Protein AF-A0A929WBK4-F1 (afdb_monomer)

Solvent-accessible surface area (backbone atoms only — not comparable to full-atom values): 7870 Å² total; per-residue (Å²): 62,26,27,45,99,64,26,37,36,30,60,47,30,96,87,80,43,22,26,26,37,34,44,88,88,45,78,46,68,49,102,45,64,68,64,81,100,56,94,75,48,79,44,80,42,49,50,102,42,24,28,35,38,25,52,72,86,38,84,72,49,71,41,61,44,41,78,47,72,81,87,65,89,87,71,77,98,75,78,83,63,92,60,78,77,60,97,86,61,48,68,52,63,42,51,52,77,81,40,76,78,38,75,49,93,67,95,78,83,90,74,90,85,80,88,71,101,63,75,75,90,127

Nearest PDB structures (foldseek):
  7ezt-assembly3_C  TM=9.131E-01  e=2.684E-02  Akkermansia muciniphila ATCC BAA-835
  5xau-assembly2_D  TM=5.643E-01  e=8.519E-01  Homo sapiens
  7cec-assembly1_C  TM=3.930E-01  e=1.121E+00  Homo sapiens
  5ys2-assembly2_E  TM=3.202E-01  e=7.244E+00  Suid alphaherpesvirus 1

Foldseek 3Di:
DFDDPFKDWDLQDPPGTAGWMDGPRDIGGFPHHDDPPDDWDWDWDFDPAWIWIDINNHTRDIDGWFFDDDDDDDDDDDDGDPDSDDPPTDTDGHGDPDHDPDDDDDPDDDDDDDDDPDDDDD

Radius of gyration: 15.57 Å; Cα contacts (8 Å, |Δi|>4): 198; chains: 1; bounding box: 36×31×40 Å

Mean predicted aligned error: 7.76 Å

Sequence (122 aa):
LFSSSDATVYLASPKNGKLAFEREGYLNEFDYVVPAGRKVRLTFVGTNRETLLFVDGRFRQALYPLTLGSASTDAGLAGASADPYAASKMYYQRTLVFPLARTGNFVGRISDLSVSNYAEKY

pLDDT: mean 83.97, std 18.75, range [34.38, 98.31]

Structure (mmCIF, N/CA/C/O backbone):
data_AF-A0A929WBK4-F1
#
_entry.id   AF-A0A929WBK4-F1
#
loop_
_atom_site.group_PDB
_atom_site.id
_atom_site.type_symbol
_atom_site.label_atom_id
_atom_site.label_alt_id
_atom_site.label_comp_id
_atom_site.label_asym_id
_atom_site.label_entity_id
_atom_site.label_seq_id
_atom_site.pdbx_PDB_ins_code
_atom_site.Cartn_x
_atom_site.Cartn_y
_atom_site.Cartn_z
_atom_site.occupancy
_atom_site.B_iso_or_equiv
_atom_site.auth_seq_id
_atom_site.auth_comp_id
_atom_site.auth_asym_id
_atom_site.auth_atom_id
_atom_site.pdbx_PDB_model_num
ATOM 1 N N . LEU A 1 1 ? 3.259 0.057 9.623 1.00 93.75 1 LEU A N 1
ATOM 2 C CA . LEU A 1 1 ? 2.003 -0.713 9.767 1.00 93.75 1 LEU A CA 1
ATOM 3 C C . LEU A 1 1 ? 2.318 -2.169 10.048 1.00 93.75 1 LEU A C 1
ATOM 5 O O . LEU A 1 1 ? 2.102 -2.591 11.172 1.00 93.75 1 LEU A O 1
ATOM 9 N N . PHE A 1 2 ? 2.893 -2.887 9.086 1.00 95.62 2 PHE A N 1
ATOM 10 C CA . PHE A 1 2 ? 3.443 -4.227 9.282 1.00 95.62 2 PHE A CA 1
ATOM 11 C C . PHE A 1 2 ? 4.893 -4.272 8.804 1.00 95.62 2 PHE A C 1
ATOM 13 O O . PHE A 1 2 ? 5.250 -3.507 7.907 1.00 95.62 2 PHE A O 1
ATOM 20 N N . SER A 1 3 ? 5.715 -5.141 9.383 1.00 95.44 3 SER A N 1
ATOM 21 C CA . SER A 1 3 ? 7.111 -5.320 8.982 1.00 95.44 3 SER A CA 1
ATOM 22 C C . SER A 1 3 ? 7.602 -6.761 9.140 1.00 95.44 3 SER A C 1
ATOM 24 O O . SER A 1 3 ? 7.058 -7.563 9.902 1.00 95.44 3 SER A O 1
ATOM 26 N N . SER A 1 4 ? 8.628 -7.086 8.358 1.00 95.12 4 SER A N 1
ATOM 27 C CA . SER A 1 4 ? 9.423 -8.318 8.377 1.00 95.12 4 SER A CA 1
ATOM 28 C C . SER A 1 4 ? 10.892 -7.962 8.109 1.00 95.12 4 SER A C 1
ATOM 30 O O . SER A 1 4 ? 11.222 -6.779 8.047 1.00 95.12 4 SER A O 1
ATOM 32 N N . SER A 1 5 ? 11.773 -8.953 7.958 1.00 94.19 5 SER A N 1
ATOM 33 C CA . SER A 1 5 ? 13.148 -8.708 7.496 1.00 94.19 5 SER A CA 1
ATOM 34 C C . SER A 1 5 ? 13.206 -8.120 6.085 1.00 94.19 5 SER A C 1
ATOM 36 O O . SER A 1 5 ? 14.141 -7.389 5.779 1.00 94.19 5 SER A O 1
ATOM 38 N N . ASP A 1 6 ? 12.208 -8.414 5.248 1.00 93.19 6 ASP A N 1
ATOM 39 C CA . ASP A 1 6 ? 12.306 -8.196 3.800 1.00 93.19 6 ASP A CA 1
ATOM 40 C C . ASP A 1 6 ? 11.520 -6.964 3.335 1.00 93.19 6 ASP A C 1
ATOM 42 O O . ASP A 1 6 ? 11.833 -6.360 2.308 1.00 93.19 6 ASP A O 1
ATOM 46 N N . ALA A 1 7 ? 10.475 -6.594 4.082 1.00 94.81 7 ALA A N 1
ATOM 47 C CA . ALA A 1 7 ? 9.585 -5.501 3.719 1.00 94.81 7 ALA A CA 1
ATOM 48 C C . ALA A 1 7 ? 8.909 -4.838 4.923 1.00 94.81 7 ALA A C 1
ATOM 50 O O . ALA A 1 7 ? 8.624 -5.482 5.940 1.00 94.81 7 ALA A O 1
ATOM 51 N N . THR A 1 8 ? 8.561 -3.562 4.748 1.00 95.69 8 THR A N 1
ATOM 52 C CA . THR A 1 8 ? 7.731 -2.774 5.669 1.00 95.69 8 THR A CA 1
ATOM 53 C C . THR A 1 8 ? 6.598 -2.094 4.910 1.00 95.69 8 THR A C 1
ATOM 55 O O . THR A 1 8 ? 6.831 -1.427 3.911 1.00 95.69 8 THR A O 1
ATOM 58 N N . VAL A 1 9 ? 5.364 -2.209 5.402 1.00 96.44 9 VAL A N 1
ATOM 59 C CA . VAL A 1 9 ? 4.193 -1.470 4.900 1.00 96.44 9 VAL A CA 1
ATOM 60 C C . VAL A 1 9 ? 3.919 -0.284 5.822 1.00 96.44 9 VAL A C 1
ATOM 62 O O . VAL A 1 9 ? 3.826 -0.450 7.042 1.00 96.44 9 VAL A O 1
ATOM 65 N N . TYR A 1 10 ? 3.732 0.906 5.259 1.00 95.88 10 TYR A N 1
ATOM 66 C CA . TYR A 1 10 ? 3.484 2.167 5.962 1.00 95.88 10 TYR A CA 1
ATOM 67 C C . TYR A 1 10 ? 2.072 2.679 5.670 1.00 95.88 10 TYR A C 1
ATOM 69 O O . TYR A 1 10 ? 1.671 2.735 4.514 1.00 95.88 10 TYR A O 1
ATOM 77 N N . LEU A 1 11 ? 1.339 3.118 6.704 1.00 95.44 11 LEU A N 1
ATOM 78 C CA . LEU A 1 11 ? 0.101 3.890 6.496 1.00 95.44 11 LEU A CA 1
ATOM 79 C C . LEU A 1 11 ? 0.393 5.297 5.959 1.00 95.44 11 LEU A C 1
ATOM 81 O O . LEU A 1 11 ? -0.416 5.850 5.223 1.00 95.44 11 LEU A O 1
ATOM 85 N N . ALA A 1 12 ? 1.545 5.845 6.337 1.00 95.44 12 ALA A N 1
ATOM 86 C CA . ALA A 1 12 ? 2.056 7.127 5.894 1.00 95.44 12 ALA A CA 1
ATOM 87 C C . ALA A 1 12 ? 3.572 6.989 5.740 1.00 95.44 12 ALA A C 1
ATOM 89 O O . ALA A 1 12 ? 4.267 6.656 6.704 1.00 95.44 12 ALA A O 1
ATOM 90 N N . SER A 1 13 ? 4.072 7.167 4.522 1.00 95.25 13 SER A N 1
ATOM 91 C CA . SER A 1 13 ? 5.495 7.098 4.223 1.00 95.25 13 SER A CA 1
ATOM 92 C C . SER A 1 13 ? 6.237 8.227 4.946 1.00 95.25 13 SER A C 1
ATOM 94 O O . SER A 1 13 ? 5.691 9.325 5.105 1.00 95.25 13 SER A O 1
ATOM 96 N N . PRO A 1 14 ? 7.502 8.012 5.339 1.00 89.12 14 PRO A N 1
ATOM 97 C CA . PRO A 1 14 ? 8.312 9.071 5.938 1.00 89.12 14 PRO A CA 1
ATOM 98 C C . PRO A 1 14 ? 8.647 10.197 4.946 1.00 89.12 14 PRO A C 1
ATOM 100 O O . PRO A 1 14 ? 9.055 11.274 5.367 1.00 89.12 14 PRO A O 1
ATOM 103 N N . LYS A 1 15 ? 8.487 9.962 3.636 1.00 93.50 15 LYS A N 1
ATOM 104 C CA . LYS A 1 15 ? 8.851 10.913 2.582 1.00 93.50 15 LYS A CA 1
ATOM 105 C C . LYS A 1 15 ? 7.730 11.901 2.263 1.00 93.50 15 LYS A C 1
ATOM 107 O O . LYS A 1 15 ? 7.999 13.090 2.128 1.00 93.50 15 LYS A O 1
ATOM 112 N N . ASN A 1 16 ? 6.494 11.432 2.098 1.00 94.25 16 ASN A N 1
ATOM 113 C CA . ASN A 1 16 ? 5.376 12.290 1.686 1.00 94.25 16 ASN A CA 1
ATOM 114 C C . ASN A 1 16 ? 4.030 11.945 2.342 1.00 94.25 16 ASN A C 1
ATOM 116 O O . ASN A 1 16 ? 3.000 12.479 1.930 1.00 94.25 16 ASN A O 1
ATOM 120 N N . GLY A 1 17 ? 4.015 11.065 3.346 1.00 96.12 17 GLY A N 1
ATOM 121 C CA . GLY A 1 17 ? 2.805 10.703 4.081 1.00 96.12 17 GLY A CA 1
ATOM 122 C C . GLY A 1 17 ? 1.827 9.818 3.305 1.00 96.12 17 GLY A C 1
ATOM 123 O O . GLY A 1 17 ? 0.722 9.570 3.789 1.00 96.12 17 GLY A O 1
ATOM 124 N N . LYS A 1 18 ? 2.203 9.320 2.122 1.00 98.06 18 LYS A N 1
ATOM 125 C CA . LYS A 1 18 ? 1.358 8.424 1.328 1.00 98.06 18 LYS A CA 1
ATOM 126 C C . LYS A 1 18 ? 1.424 6.983 1.827 1.00 98.06 18 LYS A C 1
ATOM 128 O O . LYS A 1 18 ? 2.398 6.567 2.450 1.00 98.06 18 LYS A O 1
ATOM 133 N N . LEU A 1 19 ? 0.400 6.198 1.519 1.00 98.31 19 LEU A N 1
ATOM 134 C CA . LEU A 1 19 ? 0.412 4.754 1.710 1.00 98.31 19 LEU A CA 1
ATOM 135 C C . LEU A 1 19 ? 1.546 4.149 0.880 1.00 98.31 19 LEU A C 1
ATOM 137 O O . LEU A 1 19 ? 1.669 4.431 -0.314 1.00 98.31 19 LEU A O 1
ATOM 141 N N . ALA A 1 20 ? 2.376 3.324 1.507 1.00 97.56 20 ALA A N 1
ATOM 142 C CA . ALA A 1 20 ? 3.604 2.863 0.878 1.00 97.56 20 ALA A CA 1
ATOM 143 C C . ALA A 1 20 ? 4.053 1.502 1.398 1.00 97.56 20 ALA A C 1
ATOM 145 O O . ALA A 1 20 ? 3.639 1.057 2.470 1.00 97.56 20 ALA A O 1
ATOM 146 N N . PHE A 1 21 ? 4.969 0.878 0.667 1.00 96.81 21 PHE A N 1
ATOM 147 C CA . PHE A 1 21 ? 5.806 -0.187 1.197 1.00 96.81 21 PHE A CA 1
ATOM 148 C C . PHE A 1 21 ? 7.266 0.026 0.807 1.00 96.81 21 PHE A C 1
ATOM 150 O O . PHE A 1 21 ? 7.568 0.512 -0.280 1.00 96.81 21 PHE A O 1
ATOM 157 N N . GLU A 1 22 ? 8.169 -0.359 1.694 1.00 94.62 22 GLU A N 1
ATOM 158 C CA . GLU A 1 22 ? 9.593 -0.471 1.411 1.00 94.62 22 GLU A CA 1
ATOM 159 C C . GLU A 1 22 ? 9.960 -1.945 1.307 1.00 94.62 22 GLU A C 1
ATOM 161 O O . GLU A 1 22 ? 9.526 -2.752 2.133 1.00 94.62 22 GLU A O 1
ATOM 166 N N . ARG A 1 23 ? 10.744 -2.286 0.287 1.00 91.75 23 ARG A N 1
ATOM 167 C CA . ARG A 1 23 ? 11.329 -3.612 0.093 1.00 91.75 23 ARG A CA 1
ATOM 168 C C . ARG A 1 23 ? 12.766 -3.430 -0.369 1.00 91.75 23 ARG A C 1
ATOM 170 O O . ARG A 1 23 ? 13.003 -2.657 -1.294 1.00 91.75 23 ARG A O 1
ATOM 177 N N . GLU A 1 24 ? 13.701 -4.127 0.274 1.00 84.56 24 GLU A N 1
ATOM 178 C CA . GLU A 1 24 ? 15.129 -4.102 -0.096 1.00 84.56 24 GLU A CA 1
ATOM 179 C C . GLU A 1 24 ? 15.696 -2.664 -0.213 1.00 84.56 24 GLU A C 1
ATOM 181 O O . GLU A 1 24 ? 16.510 -2.366 -1.081 1.00 84.56 24 GLU A O 1
ATOM 186 N N . GLY A 1 25 ? 15.233 -1.748 0.650 1.00 85.19 25 GLY A N 1
ATOM 187 C CA . GLY A 1 25 ? 15.669 -0.344 0.688 1.00 85.19 25 GLY A CA 1
ATOM 188 C C . GLY A 1 25 ? 15.002 0.592 -0.329 1.00 85.19 25 GLY A C 1
ATOM 189 O O . GLY A 1 25 ? 15.303 1.784 -0.351 1.00 85.19 25 GLY A O 1
ATOM 190 N N . TYR A 1 26 ? 14.076 0.098 -1.153 1.00 89.56 26 TYR A N 1
ATOM 191 C CA . TYR A 1 26 ? 13.340 0.916 -2.116 1.00 89.56 26 TYR A CA 1
ATOM 192 C C . TYR A 1 26 ? 11.928 1.227 -1.619 1.00 89.56 26 TYR A C 1
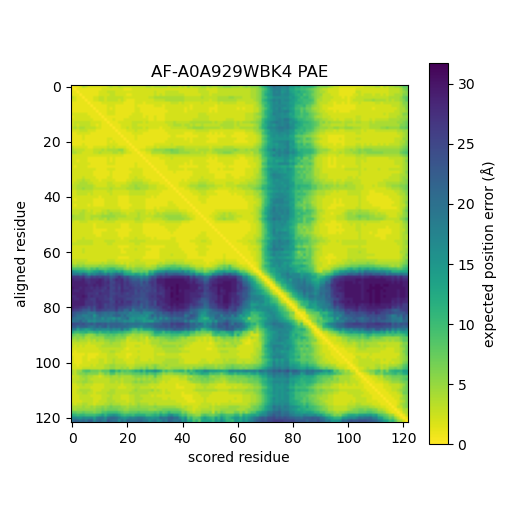ATOM 194 O O . TYR A 1 26 ? 11.106 0.327 -1.428 1.00 89.56 26 TYR A O 1
ATOM 202 N N . LEU A 1 27 ? 11.630 2.518 -1.457 1.00 94.12 27 LEU A N 1
ATOM 203 C CA . LEU A 1 27 ? 10.315 3.014 -1.058 1.00 94.12 27 LEU A CA 1
ATOM 204 C C . LEU A 1 27 ? 9.370 3.117 -2.267 1.00 94.12 27 LEU A C 1
ATOM 206 O O . LEU A 1 27 ? 9.634 3.843 -3.226 1.00 94.12 27 LEU A O 1
ATOM 210 N N . ASN A 1 28 ? 8.233 2.429 -2.189 1.00 95.38 28 ASN A N 1
ATOM 211 C CA . ASN A 1 28 ? 7.194 2.379 -3.212 1.00 95.38 28 ASN A CA 1
ATOM 212 C C . ASN A 1 28 ? 5.917 3.012 -2.670 1.00 95.38 28 ASN A C 1
ATOM 214 O O . ASN A 1 28 ? 5.271 2.463 -1.779 1.00 95.38 28 ASN A O 1
ATOM 218 N N . GLU A 1 29 ? 5.550 4.168 -3.212 1.00 97.06 29 GLU A N 1
ATOM 219 C CA . GLU A 1 29 ? 4.404 4.941 -2.740 1.00 97.06 29 GLU A CA 1
ATOM 220 C C . GLU A 1 29 ? 3.242 4.819 -3.718 1.00 97.06 29 GLU A C 1
ATOM 222 O O . GLU A 1 29 ? 3.395 5.035 -4.924 1.00 97.06 29 GLU A O 1
ATOM 227 N N . PHE A 1 30 ? 2.066 4.511 -3.183 1.00 97.94 30 PHE A N 1
ATOM 228 C CA . PHE A 1 30 ? 0.818 4.710 -3.897 1.00 97.94 30 PHE A CA 1
ATOM 229 C C . PHE A 1 30 ? 0.449 6.189 -3.826 1.00 97.94 30 PHE A C 1
ATOM 231 O O . PHE A 1 30 ? 0.675 6.850 -2.819 1.00 97.94 30 PHE A O 1
ATOM 238 N N . ASP A 1 31 ? -0.179 6.721 -4.861 1.00 96.75 31 ASP A N 1
ATOM 239 C CA . ASP A 1 31 ? -0.789 8.038 -4.875 1.00 96.75 31 ASP A CA 1
ATOM 240 C C . ASP A 1 31 ? -2.100 8.033 -4.075 1.00 96.75 31 ASP A C 1
ATOM 242 O O . ASP A 1 31 ? -3.208 8.163 -4.600 1.00 96.75 31 ASP A O 1
ATOM 246 N N . TYR A 1 32 ? -1.984 7.775 -2.774 1.00 98.31 32 TYR A N 1
ATOM 247 C CA . TYR A 1 32 ? -3.090 7.692 -1.834 1.00 98.31 32 TYR A CA 1
ATOM 248 C C . TYR A 1 32 ? -2.602 8.013 -0.422 1.00 98.31 32 TYR A C 1
ATOM 250 O O . TYR A 1 32 ? -1.635 7.423 0.050 1.00 98.31 32 TYR A O 1
ATOM 258 N N . VAL A 1 33 ? -3.291 8.922 0.264 1.00 98.12 33 VAL A N 1
ATOM 259 C CA . VAL A 1 33 ? -3.071 9.219 1.685 1.00 98.12 33 VAL A CA 1
ATOM 260 C C . VAL A 1 33 ? -4.216 8.598 2.471 1.00 98.12 33 VAL A C 1
ATOM 262 O O . VAL A 1 33 ? -5.384 8.828 2.151 1.00 98.12 33 VAL A O 1
ATOM 265 N N . VAL A 1 34 ? -3.887 7.810 3.494 1.00 97.12 34 VAL A N 1
ATOM 266 C CA . VAL A 1 34 ? -4.897 7.207 4.367 1.00 97.12 34 VAL A CA 1
ATOM 267 C C . VAL A 1 34 ? -5.550 8.319 5.201 1.00 97.12 34 VAL A C 1
ATOM 269 O O . VAL A 1 34 ? -4.843 9.010 5.937 1.00 97.12 34 VAL A O 1
ATOM 272 N N . PRO A 1 35 ? -6.877 8.523 5.116 1.00 96.56 35 PRO A N 1
ATOM 273 C CA . PRO A 1 35 ? -7.544 9.573 5.876 1.00 96.56 35 PRO A CA 1
ATOM 274 C C . PRO A 1 35 ? -7.540 9.256 7.377 1.00 96.56 35 PRO A C 1
ATOM 276 O O . PRO A 1 35 ? -7.914 8.160 7.797 1.00 96.56 35 PRO A O 1
ATOM 279 N N . ALA A 1 36 ? -7.167 10.238 8.198 1.00 95.00 36 ALA A N 1
ATOM 280 C CA . ALA A 1 36 ? -7.229 10.115 9.651 1.00 95.00 36 ALA A CA 1
ATOM 281 C C . ALA A 1 36 ? -8.685 10.030 10.146 1.00 95.00 36 ALA A C 1
ATOM 283 O O . ALA A 1 36 ? -9.581 10.669 9.596 1.00 95.00 36 ALA A O 1
ATOM 284 N N . GLY A 1 37 ? -8.927 9.236 11.194 1.00 95.62 37 GLY A N 1
ATOM 285 C CA . GLY A 1 37 ? -10.241 9.135 11.846 1.00 95.62 37 GLY A CA 1
ATOM 286 C C . GLY A 1 37 ? -11.334 8.427 11.035 1.00 95.62 37 GLY A C 1
ATOM 287 O O . GLY A 1 37 ? -12.476 8.371 11.485 1.00 95.62 37 GLY A O 1
ATOM 288 N N . ARG A 1 38 ? -11.015 7.861 9.863 1.00 96.06 38 ARG A N 1
ATOM 289 C CA . ARG A 1 38 ? -11.981 7.185 8.988 1.00 96.06 38 ARG A CA 1
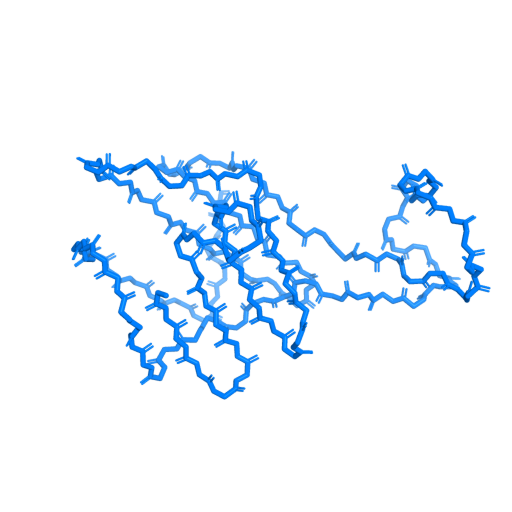ATOM 290 C C . ARG A 1 38 ? -11.618 5.715 8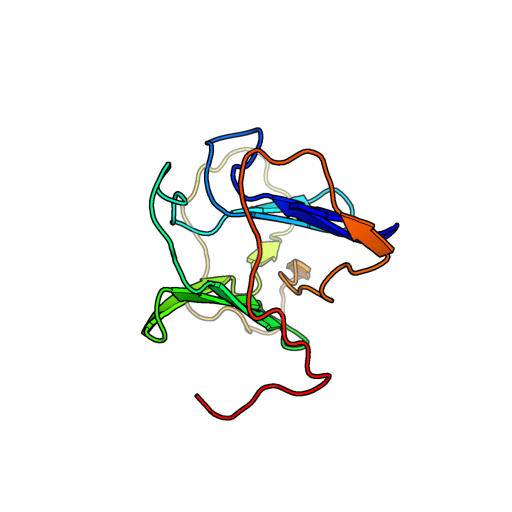.787 1.00 96.06 38 ARG A C 1
ATOM 292 O O . ARG A 1 38 ? -10.479 5.389 8.463 1.00 96.06 38 ARG A O 1
ATOM 299 N N . LYS A 1 39 ? -12.608 4.821 8.915 1.00 96.94 39 LYS A N 1
ATOM 300 C CA . LYS A 1 39 ? -12.457 3.418 8.499 1.00 96.94 39 LYS A CA 1
ATOM 301 C C . LYS A 1 39 ? -12.350 3.366 6.973 1.00 96.94 39 LYS A C 1
ATOM 303 O O . LYS A 1 39 ? -13.215 3.898 6.280 1.00 96.94 39 LYS A O 1
ATOM 308 N N . VAL A 1 40 ? -11.305 2.713 6.479 1.00 97.50 40 VAL A N 1
ATOM 309 C CA . VAL A 1 40 ? -11.094 2.408 5.059 1.00 97.50 40 VAL A CA 1
ATOM 310 C C . VAL A 1 40 ? -10.732 0.935 4.921 1.00 97.50 40 VAL A C 1
ATOM 312 O O . VAL A 1 40 ? -10.051 0.380 5.787 1.00 97.50 40 VAL A O 1
ATOM 315 N N . ARG A 1 41 ? -11.183 0.289 3.846 1.00 97.94 41 ARG A N 1
ATOM 316 C CA . ARG A 1 41 ? -10.713 -1.048 3.470 1.00 97.94 41 ARG A CA 1
ATOM 317 C C . ARG A 1 41 ? -9.560 -0.895 2.489 1.00 97.94 41 ARG A C 1
ATOM 319 O O . ARG A 1 41 ? -9.760 -0.392 1.387 1.00 97.94 41 ARG A O 1
ATOM 326 N N . LEU A 1 42 ? -8.377 -1.348 2.888 1.00 97.69 42 LEU A N 1
ATOM 327 C CA . LEU A 1 42 ? -7.203 -1.413 2.023 1.00 97.69 42 LEU A CA 1
ATOM 328 C C . LEU A 1 42 ? -6.989 -2.860 1.597 1.00 97.69 42 LEU A C 1
ATOM 330 O O . LEU A 1 42 ? -6.847 -3.734 2.451 1.00 97.69 42 LEU A O 1
ATOM 334 N N . THR A 1 43 ? -6.938 -3.094 0.290 1.00 97.38 43 THR A N 1
ATOM 335 C CA . THR A 1 43 ? -6.573 -4.396 -0.272 1.00 97.38 43 THR A CA 1
ATOM 336 C C . THR A 1 43 ? -5.319 -4.221 -1.110 1.00 97.38 43 THR A C 1
ATOM 338 O O . THR A 1 43 ? -5.303 -3.432 -2.056 1.00 97.38 43 THR A O 1
ATOM 341 N N . PHE A 1 44 ? -4.275 -4.963 -0.748 1.00 96.75 44 PHE A N 1
ATOM 342 C CA . PHE A 1 44 ? -3.040 -5.059 -1.514 1.00 96.75 44 PHE A CA 1
ATOM 343 C C . PHE A 1 44 ? -3.035 -6.370 -2.277 1.00 96.75 44 PHE A C 1
ATOM 345 O O . PHE A 1 44 ? -3.348 -7.421 -1.720 1.00 96.75 44 PHE A O 1
ATOM 352 N N . VAL A 1 45 ? -2.645 -6.299 -3.539 1.00 96.00 45 VAL A N 1
ATOM 353 C CA . VAL A 1 45 ? -2.569 -7.452 -4.427 1.00 96.00 45 VAL A CA 1
ATOM 354 C C . VAL A 1 45 ? -1.173 -7.498 -4.998 1.00 96.00 45 VAL A C 1
ATOM 356 O O . VAL A 1 45 ? -0.821 -6.650 -5.813 1.00 96.00 45 VAL A O 1
ATOM 359 N N . GLY A 1 46 ? -0.378 -8.469 -4.569 1.00 93.06 46 GLY A N 1
ATOM 360 C CA . GLY A 1 46 ? 0.939 -8.712 -5.141 1.00 93.06 46 GLY A CA 1
ATOM 361 C C . GLY A 1 46 ? 0.866 -9.737 -6.267 1.00 93.06 46 GLY A C 1
ATOM 362 O O . GLY A 1 46 ? 0.272 -10.801 -6.103 1.00 93.06 46 GLY A O 1
ATOM 363 N N . THR A 1 47 ? 1.518 -9.446 -7.388 1.00 89.50 47 THR A N 1
ATOM 364 C CA . THR A 1 47 ? 1.931 -10.461 -8.366 1.00 89.50 47 THR A CA 1
ATOM 365 C C . THR A 1 47 ? 3.452 -10.615 -8.316 1.00 89.50 47 THR A C 1
ATOM 367 O O . THR A 1 47 ? 4.134 -9.961 -7.525 1.00 89.50 47 THR A O 1
ATOM 370 N N . ASN A 1 48 ? 4.025 -11.448 -9.186 1.00 86.75 48 ASN A N 1
ATOM 371 C CA . ASN A 1 48 ? 5.478 -11.529 -9.332 1.00 86.75 48 ASN A CA 1
ATOM 372 C C . ASN A 1 48 ? 6.101 -10.310 -10.045 1.00 86.75 48 ASN A C 1
ATOM 374 O O . ASN A 1 48 ? 7.309 -10.320 -10.279 1.00 86.75 48 ASN A O 1
ATOM 378 N N . ARG A 1 49 ? 5.316 -9.281 -10.412 1.00 86.12 49 ARG A N 1
ATOM 379 C CA . ARG A 1 49 ? 5.816 -8.083 -11.118 1.00 86.12 49 ARG A CA 1
ATOM 380 C C . ARG A 1 49 ? 5.380 -6.754 -10.506 1.00 86.12 49 ARG A C 1
ATOM 382 O O . ARG A 1 49 ? 6.125 -5.776 -10.536 1.00 86.12 49 ARG A O 1
ATOM 389 N N . GLU A 1 50 ? 4.182 -6.709 -9.945 1.00 91.06 50 GLU A N 1
ATOM 390 C CA . GLU A 1 50 ? 3.530 -5.466 -9.537 1.00 91.06 50 GLU A CA 1
ATOM 391 C C . GLU A 1 50 ? 2.758 -5.630 -8.233 1.00 91.06 50 GLU A C 1
ATOM 393 O O . GLU A 1 50 ? 2.493 -6.743 -7.774 1.00 91.06 50 GLU A O 1
ATOM 398 N N . THR A 1 51 ? 2.377 -4.492 -7.657 1.00 95.75 51 THR A N 1
ATOM 399 C CA . THR A 1 51 ? 1.458 -4.436 -6.522 1.00 95.75 51 THR A CA 1
ATOM 400 C C . THR A 1 51 ? 0.304 -3.501 -6.851 1.00 95.75 51 THR A C 1
ATOM 402 O O . THR A 1 51 ? 0.526 -2.335 -7.189 1.00 95.75 51 THR A O 1
ATOM 405 N N . LEU A 1 52 ? -0.927 -3.993 -6.739 1.00 96.38 52 LEU A N 1
ATOM 406 C CA . LEU A 1 52 ? -2.138 -3.205 -6.917 1.00 96.38 52 LEU A CA 1
ATOM 407 C C . L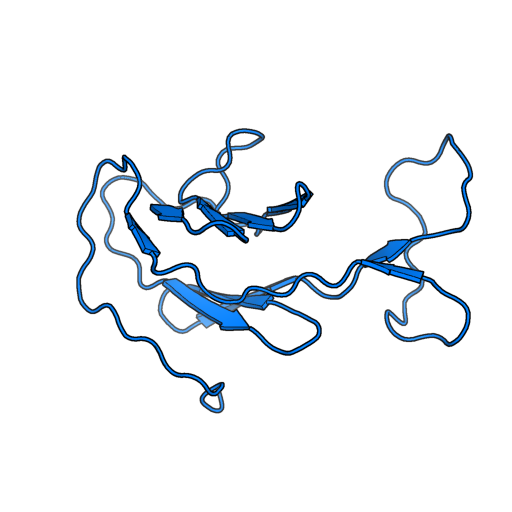EU A 1 52 ? -2.698 -2.810 -5.552 1.00 96.38 52 LEU A C 1
ATOM 409 O O . LEU A 1 52 ? -2.618 -3.564 -4.579 1.00 96.38 52 LEU A O 1
ATOM 413 N N . LEU A 1 53 ? -3.299 -1.628 -5.510 1.00 98.00 53 LEU A N 1
ATOM 414 C CA . LEU A 1 53 ? -4.037 -1.110 -4.372 1.00 98.00 53 LEU A CA 1
ATOM 415 C C . LEU A 1 53 ? -5.503 -0.944 -4.755 1.00 98.00 53 LEU A C 1
ATOM 417 O O . LEU A 1 53 ? -5.827 -0.264 -5.734 1.00 98.00 53 LEU A O 1
ATOM 421 N N . PHE A 1 54 ? -6.379 -1.480 -3.914 1.00 97.75 54 PHE A N 1
ATOM 422 C CA . PHE A 1 54 ? -7.799 -1.167 -3.913 1.00 97.75 54 PHE A CA 1
ATOM 423 C C . PHE A 1 54 ? -8.160 -0.469 -2.604 1.00 97.75 54 PHE A C 1
ATOM 425 O O . PHE A 1 54 ? -7.707 -0.862 -1.525 1.00 97.75 54 PHE A O 1
ATOM 432 N N . VAL A 1 55 ? -8.994 0.562 -2.708 1.00 98.19 55 VAL A N 1
ATOM 433 C CA . VAL A 1 55 ? -9.531 1.319 -1.574 1.00 98.19 55 VAL A CA 1
ATOM 434 C C . VAL A 1 55 ? -11.044 1.177 -1.601 1.00 98.19 55 VAL A C 1
ATOM 436 O O . VAL A 1 55 ? -11.679 1.487 -2.608 1.00 98.19 55 VAL A O 1
ATOM 439 N N . ASP A 1 56 ? -11.616 0.669 -0.511 1.00 97.69 56 ASP A N 1
ATOM 440 C CA . ASP A 1 56 ? -13.052 0.392 -0.391 1.00 97.69 56 ASP A CA 1
ATOM 441 C C . ASP A 1 56 ? -13.585 -0.468 -1.556 1.00 97.69 56 ASP A C 1
ATOM 443 O O . ASP A 1 56 ? -14.660 -0.231 -2.104 1.00 97.69 56 ASP A O 1
ATOM 447 N N . GLY A 1 57 ? -12.791 -1.470 -1.956 1.00 96.19 57 GLY A N 1
ATOM 448 C CA . GLY A 1 57 ? -13.115 -2.407 -3.037 1.00 96.19 57 GLY A CA 1
ATOM 449 C C . GLY A 1 57 ? -12.936 -1.852 -4.453 1.00 96.19 57 GLY A C 1
ATOM 450 O O . GLY A 1 57 ? -13.170 -2.573 -5.415 1.00 96.19 57 GLY A O 1
ATOM 451 N N . ARG A 1 58 ? -12.506 -0.594 -4.614 1.00 96.69 58 ARG A N 1
ATOM 452 C CA . ARG A 1 58 ? -12.287 0.030 -5.928 1.00 96.69 58 ARG A CA 1
ATOM 453 C C . ARG A 1 58 ? -10.806 0.119 -6.247 1.00 96.69 58 ARG A C 1
ATOM 455 O O . ARG A 1 58 ? -10.022 0.532 -5.393 1.00 96.69 58 ARG A O 1
ATOM 462 N N . PHE A 1 59 ? -10.434 -0.221 -7.480 1.00 96.69 59 PHE A N 1
ATOM 463 C CA . PHE A 1 59 ? -9.061 -0.063 -7.954 1.00 96.69 59 PHE A CA 1
ATOM 464 C C . PHE A 1 59 ? -8.610 1.393 -7.790 1.00 96.69 59 PHE A C 1
ATOM 466 O O . PHE A 1 59 ? -9.294 2.319 -8.230 1.00 96.69 59 PHE A O 1
ATOM 473 N N . ARG A 1 60 ? -7.462 1.589 -7.137 1.00 97.31 60 ARG A N 1
ATOM 474 C CA . ARG A 1 60 ? -6.852 2.905 -6.930 1.00 97.31 60 ARG A CA 1
ATOM 475 C C . ARG A 1 60 ? -5.649 3.098 -7.837 1.00 97.31 60 ARG A C 1
ATOM 477 O O . ARG A 1 60 ? -5.557 4.129 -8.494 1.00 97.31 60 ARG A O 1
ATOM 484 N N . GLN A 1 61 ? -4.717 2.149 -7.824 1.00 97.38 61 GLN A N 1
ATOM 485 C CA . GLN A 1 61 ? -3.469 2.245 -8.575 1.00 97.38 61 GLN A CA 1
ATOM 486 C C . GLN A 1 61 ? -2.762 0.889 -8.658 1.00 97.38 61 GLN A C 1
ATOM 488 O O . GLN A 1 61 ? -2.858 0.079 -7.739 1.00 97.38 61 GLN A O 1
ATOM 493 N N . ALA A 1 62 ? -1.981 0.697 -9.721 1.00 95.06 62 ALA A N 1
ATOM 494 C CA . ALA A 1 62 ? -0.969 -0.345 -9.829 1.00 95.06 62 ALA A CA 1
ATOM 495 C C . ALA A 1 62 ? 0.439 0.271 -9.818 1.00 95.06 62 ALA A C 1
ATOM 497 O O . ALA A 1 62 ? 0.709 1.273 -10.488 1.00 95.06 62 ALA A O 1
ATOM 498 N N . LEU A 1 63 ? 1.349 -0.334 -9.058 1.00 93.31 63 LEU A N 1
ATOM 499 C CA . LEU A 1 63 ? 2.777 -0.041 -9.107 1.00 93.31 63 LEU A CA 1
ATOM 500 C C . LEU A 1 63 ? 3.449 -1.043 -10.052 1.00 93.31 63 LEU A C 1
ATOM 502 O O . LEU A 1 63 ? 3.945 -2.079 -9.621 1.00 93.31 63 LEU A O 1
ATOM 506 N N . TYR A 1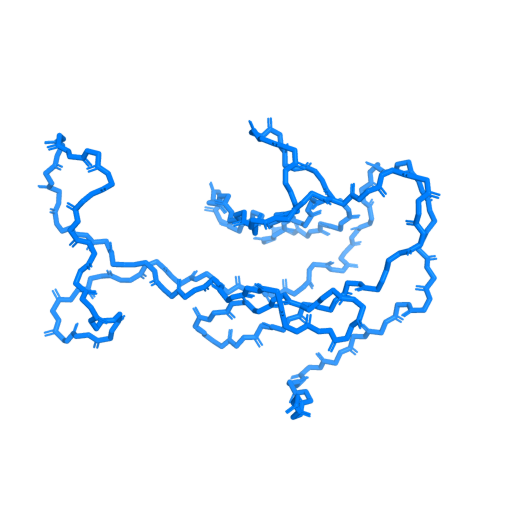 64 ? 3.452 -0.716 -11.345 1.00 90.06 64 TYR A N 1
ATOM 507 C CA . TYR A 1 64 ? 4.089 -1.501 -12.415 1.00 90.06 64 TYR A CA 1
ATOM 508 C C . TYR A 1 64 ? 5.617 -1.583 -12.271 1.00 90.06 64 TYR A C 1
ATOM 510 O O . TYR A 1 64 ? 6.201 -0.731 -11.609 1.00 90.06 64 TYR A O 1
ATOM 518 N N . PRO A 1 65 ? 6.330 -2.509 -12.920 1.00 85.06 65 PRO A N 1
ATOM 519 C CA . PRO A 1 65 ? 7.793 -2.477 -12.941 1.00 85.06 65 PRO A CA 1
ATOM 520 C C . PRO A 1 65 ? 8.336 -1.136 -13.461 1.00 85.06 65 PRO A C 1
ATOM 522 O O . PRO A 1 65 ? 7.793 -0.560 -14.405 1.00 85.06 65 PRO A O 1
ATOM 525 N N . LEU A 1 66 ? 9.411 -0.627 -12.854 1.00 82.19 66 LEU A N 1
ATOM 526 C CA . LEU A 1 66 ? 10.131 0.537 -13.377 1.00 82.19 66 LEU A CA 1
ATOM 527 C C . LEU A 1 66 ? 11.280 0.071 -14.264 1.00 82.19 66 LEU A C 1
ATOM 529 O O . LEU A 1 66 ? 12.033 -0.822 -13.885 1.00 82.19 66 LEU A O 1
ATOM 533 N N . THR A 1 67 ? 11.441 0.697 -15.428 1.00 72.25 67 THR A N 1
ATOM 534 C CA . THR A 1 67 ? 12.646 0.523 -16.248 1.00 72.25 67 THR A CA 1
ATOM 535 C C . THR A 1 67 ? 13.811 1.245 -15.576 1.00 72.25 67 THR A C 1
ATOM 537 O O . THR A 1 67 ? 13.766 2.463 -15.418 1.00 72.25 67 THR A O 1
ATOM 540 N N . LEU A 1 68 ? 14.860 0.510 -15.221 1.00 67.44 68 LEU A N 1
ATOM 541 C CA . LEU A 1 68 ? 16.161 1.061 -14.871 1.00 67.44 68 LEU A CA 1
ATOM 542 C C . LEU A 1 68 ? 16.961 1.206 -16.172 1.00 67.44 68 LEU A C 1
ATOM 544 O O . LEU A 1 68 ? 17.355 0.215 -16.789 1.00 67.44 68 LEU A O 1
ATOM 548 N N . GLY A 1 69 ? 17.134 2.446 -16.628 1.00 54.97 69 GLY A N 1
ATOM 549 C CA . GLY A 1 69 ? 18.044 2.755 -17.727 1.00 54.97 69 GLY A CA 1
ATOM 550 C C . GLY A 1 69 ? 19.492 2.605 -17.266 1.00 54.97 69 GLY A C 1
ATOM 551 O O . GLY A 1 69 ? 19.819 2.950 -16.131 1.00 54.97 69 GLY A O 1
ATOM 552 N N . SER A 1 70 ? 20.363 2.101 -18.143 1.00 43.88 70 SER A N 1
ATOM 553 C CA . SER A 1 70 ? 21.811 2.267 -17.999 1.00 43.88 70 SER A CA 1
ATOM 554 C C . SER A 1 70 ? 22.116 3.731 -17.679 1.00 43.88 70 SER A C 1
ATOM 556 O O . SER A 1 70 ? 21.585 4.615 -18.349 1.00 43.88 70 SER A O 1
ATOM 558 N N . ALA A 1 71 ? 22.917 3.960 -16.641 1.00 40.00 71 ALA A N 1
ATOM 559 C CA . ALA A 1 71 ? 23.187 5.264 -16.053 1.00 40.00 71 ALA A CA 1
ATOM 560 C C . ALA A 1 71 ? 23.325 6.403 -17.080 1.00 40.00 71 ALA A C 1
ATOM 562 O O . ALA A 1 71 ? 24.261 6.435 -17.873 1.00 40.00 71 ALA A O 1
ATOM 563 N N . SER A 1 72 ? 22.444 7.391 -16.975 1.00 36.28 72 SER A N 1
ATOM 564 C CA . SER A 1 72 ? 22.817 8.781 -17.197 1.00 36.28 72 SER A CA 1
ATOM 565 C C . SER A 1 72 ? 22.253 9.577 -16.030 1.00 36.28 72 SER A C 1
ATOM 567 O O . SER A 1 72 ? 21.041 9.759 -15.900 1.00 36.28 72 SER A O 1
ATOM 569 N N . THR A 1 73 ? 23.152 9.970 -15.131 1.00 38.97 73 THR A N 1
ATOM 570 C CA . THR A 1 73 ? 22.961 11.103 -14.229 1.00 38.97 73 THR A CA 1
ATOM 571 C C . THR A 1 73 ? 22.441 12.281 -15.054 1.00 38.97 73 THR A C 1
ATOM 573 O O . THR A 1 73 ? 22.968 12.526 -16.133 1.00 38.97 73 THR A O 1
ATOM 576 N N . ASP A 1 74 ? 21.411 12.959 -14.552 1.00 40.88 74 ASP A N 1
ATOM 577 C CA . ASP A 1 74 ? 20.728 14.116 -15.157 1.00 40.88 74 ASP A CA 1
ATOM 578 C C . ASP A 1 74 ? 19.549 13.802 -16.096 1.00 40.88 74 ASP A C 1
ATOM 580 O O . ASP A 1 74 ? 19.575 14.089 -17.287 1.00 40.88 74 ASP A O 1
ATOM 584 N N . ALA A 1 75 ? 18.442 13.299 -15.541 1.00 34.38 75 ALA A N 1
ATOM 585 C CA . ALA A 1 75 ? 17.113 13.571 -16.097 1.00 34.38 75 ALA A CA 1
ATOM 586 C C . ALA A 1 75 ? 16.021 13.349 -15.043 1.00 34.38 75 ALA A C 1
ATOM 588 O O . ALA A 1 75 ? 15.748 12.226 -14.616 1.00 34.38 75 ALA A O 1
ATOM 589 N N . GLY A 1 76 ? 15.364 14.434 -14.633 1.00 35.50 76 GLY A N 1
ATOM 590 C CA . GLY A 1 76 ? 14.068 14.340 -13.975 1.00 35.50 76 GLY A CA 1
ATOM 591 C C . GLY A 1 76 ? 13.066 13.612 -14.874 1.00 35.50 76 GLY A C 1
ATOM 592 O O . GLY A 1 76 ? 13.072 13.813 -16.081 1.00 35.50 76 GLY A O 1
ATOM 593 N N . LEU A 1 77 ? 12.242 12.760 -14.257 1.00 42.78 77 LEU A N 1
ATOM 594 C CA . LEU A 1 77 ? 10.929 12.243 -14.687 1.00 42.78 77 LEU A CA 1
ATOM 595 C C . LEU A 1 77 ? 10.462 12.581 -16.126 1.00 42.78 77 LEU A C 1
ATOM 597 O O . LEU A 1 77 ? 9.414 13.193 -16.309 1.00 42.78 77 LEU A O 1
ATOM 601 N N . ALA A 1 78 ? 11.185 12.154 -17.157 1.00 38.25 78 ALA A N 1
ATOM 602 C CA . ALA A 1 78 ? 10.730 12.228 -18.541 1.00 38.25 78 ALA A CA 1
ATOM 603 C C . ALA A 1 78 ? 11.460 11.161 -19.362 1.00 38.25 78 ALA A C 1
ATOM 605 O O . ALA A 1 78 ? 12.652 11.281 -19.621 1.00 38.25 78 ALA A O 1
ATOM 606 N N . GLY A 1 79 ? 10.755 10.091 -19.744 1.00 39.47 79 GLY A N 1
ATOM 607 C CA . GLY A 1 79 ? 11.313 9.076 -20.647 1.00 39.47 79 GLY A CA 1
ATOM 608 C C . GLY A 1 79 ? 11.041 7.612 -20.300 1.00 39.47 79 GLY A C 1
ATOM 609 O O . GLY A 1 79 ? 11.705 6.734 -20.850 1.00 39.47 79 GLY A O 1
ATOM 610 N N . ALA A 1 80 ? 10.071 7.295 -19.434 1.00 44.53 80 ALA A N 1
ATOM 611 C CA . ALA A 1 80 ? 9.599 5.915 -19.336 1.00 44.53 80 ALA A CA 1
ATOM 612 C C . ALA A 1 80 ? 8.898 5.529 -20.654 1.00 44.53 80 ALA A C 1
ATOM 614 O O . ALA A 1 80 ? 7.804 5.994 -20.954 1.00 44.53 80 ALA A O 1
ATOM 615 N N . SER A 1 81 ? 9.572 4.712 -21.462 1.00 44.16 81 SER A N 1
ATOM 616 C CA . SER A 1 81 ? 9.010 3.983 -22.607 1.00 44.16 81 SER A CA 1
ATOM 617 C C . SER A 1 81 ? 7.611 3.430 -22.317 1.00 44.16 81 SER A C 1
ATOM 619 O O . SER A 1 81 ? 7.414 2.810 -21.275 1.00 44.16 81 SER A O 1
ATOM 621 N N . ALA A 1 82 ? 6.684 3.601 -23.266 1.00 53.16 82 ALA A N 1
ATOM 622 C CA . ALA A 1 82 ? 5.270 3.229 -23.136 1.00 53.16 82 ALA A CA 1
ATOM 623 C C . ALA A 1 82 ? 5.023 1.726 -22.902 1.00 53.16 82 ALA A C 1
ATOM 625 O O . ALA A 1 82 ? 3.988 1.362 -22.354 1.00 53.16 82 ALA A O 1
ATOM 626 N N . ASP A 1 83 ? 5.972 0.865 -23.276 1.00 57.91 83 ASP A N 1
ATOM 627 C CA . ASP A 1 83 ? 5.946 -0.553 -22.919 1.00 57.91 83 ASP A CA 1
ATOM 628 C C . ASP A 1 83 ? 6.868 -0.828 -21.709 1.00 57.91 83 ASP A C 1
ATOM 630 O O . ASP A 1 83 ? 8.101 -0.756 -21.852 1.00 57.91 83 ASP A O 1
ATOM 634 N N . PRO A 1 84 ? 6.309 -1.146 -20.522 1.00 56.62 84 PRO A N 1
ATOM 635 C CA . PRO A 1 84 ? 7.079 -1.533 -19.345 1.00 56.62 84 PRO A CA 1
ATOM 636 C C . PRO A 1 84 ? 7.693 -2.942 -19.450 1.00 56.62 84 PRO A C 1
ATOM 638 O O . PRO A 1 84 ? 8.291 -3.390 -18.477 1.00 56.62 84 PRO A O 1
ATOM 641 N N . TYR A 1 85 ? 7.594 -3.638 -20.591 1.00 60.91 85 TYR A N 1
ATOM 642 C CA . TYR A 1 85 ? 8.090 -5.009 -20.785 1.00 60.91 85 TYR A CA 1
ATOM 643 C C . TYR A 1 85 ? 9.029 -5.207 -21.996 1.00 60.91 85 TYR A C 1
ATOM 645 O O . TYR A 1 85 ? 9.407 -6.341 -22.291 1.00 60.91 85 TYR A O 1
ATOM 653 N N . ALA A 1 86 ? 9.455 -4.134 -22.673 1.00 59.94 86 ALA A N 1
ATOM 654 C CA . ALA A 1 86 ? 10.371 -4.204 -23.818 1.00 59.94 86 ALA A CA 1
ATOM 655 C C . ALA A 1 86 ? 11.735 -4.885 -23.520 1.00 59.94 86 ALA A C 1
ATOM 657 O O . ALA A 1 86 ? 12.449 -4.552 -22.571 1.00 59.94 86 ALA A O 1
ATOM 658 N N . ALA A 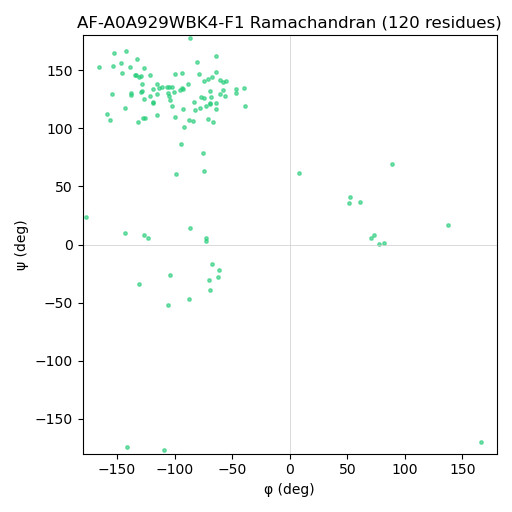1 87 ? 12.148 -5.803 -24.399 1.00 50.09 87 ALA A N 1
ATOM 659 C CA . ALA A 1 87 ? 13.341 -6.639 -24.255 1.00 50.09 87 ALA A CA 1
ATOM 660 C C . ALA A 1 87 ? 14.665 -5.888 -24.529 1.00 50.09 87 ALA A C 1
ATOM 662 O O . ALA A 1 87 ? 15.238 -6.005 -25.604 1.00 50.09 87 ALA A O 1
ATOM 663 N N . SER A 1 88 ? 15.144 -5.100 -23.563 1.00 55.84 88 SER A N 1
ATOM 664 C CA . SER A 1 88 ? 16.543 -4.607 -23.464 1.00 55.84 88 SER A CA 1
ATOM 665 C C . SER A 1 88 ? 16.792 -3.781 -22.190 1.00 55.84 88 SER A C 1
ATOM 667 O O . SER A 1 88 ? 17.686 -2.938 -22.136 1.00 55.84 88 SER A O 1
ATOM 669 N N . LYS A 1 89 ? 15.977 -3.988 -21.149 1.00 59.75 89 LYS A N 1
ATOM 670 C CA . LYS A 1 89 ? 15.889 -3.107 -19.979 1.00 59.75 89 LYS A CA 1
ATOM 671 C C . LYS A 1 89 ? 16.034 -3.889 -18.683 1.00 59.75 89 LYS A C 1
ATOM 673 O O . LYS A 1 89 ? 15.450 -4.960 -18.534 1.00 59.75 89 LYS A O 1
ATOM 678 N N . MET A 1 90 ? 16.791 -3.339 -17.734 1.00 67.62 90 MET A N 1
ATOM 679 C CA . MET A 1 90 ? 16.727 -3.797 -16.348 1.00 67.62 90 MET A CA 1
ATOM 680 C C . MET A 1 90 ? 15.428 -3.281 -15.733 1.00 67.62 90 MET A C 1
ATOM 682 O O . MET A 1 90 ? 15.025 -2.148 -15.992 1.00 67.62 90 MET A O 1
ATOM 686 N N . TYR A 1 91 ? 14.768 -4.101 -14.920 1.00 72.25 91 TYR A N 1
ATOM 687 C CA . TYR A 1 91 ? 13.508 -3.732 -14.286 1.00 72.25 91 TYR A CA 1
ATOM 688 C C . TYR A 1 91 ? 13.618 -3.795 -12.775 1.00 72.25 91 TYR A C 1
ATOM 690 O O . TYR A 1 91 ? 13.956 -4.837 -12.217 1.00 72.25 91 TYR A O 1
ATOM 698 N N . TYR A 1 92 ? 13.242 -2.705 -12.120 1.00 81.75 92 TYR A N 1
ATOM 699 C CA . TYR A 1 92 ? 12.941 -2.713 -10.702 1.00 81.75 92 TYR A CA 1
ATOM 700 C C . TYR A 1 92 ? 11.484 -3.162 -10.513 1.00 81.75 92 TYR A C 1
ATOM 702 O O . TYR A 1 92 ? 10.540 -2.438 -10.848 1.00 81.75 92 TYR A O 1
ATOM 710 N N . GLN A 1 93 ? 11.311 -4.400 -10.042 1.00 85.12 93 GLN A N 1
ATOM 711 C CA . GLN A 1 93 ? 10.001 -4.999 -9.787 1.00 85.12 93 GLN A CA 1
ATOM 712 C C . GLN A 1 93 ? 9.429 -4.444 -8.482 1.00 85.12 93 GLN A C 1
ATOM 714 O O . GLN A 1 93 ? 10.059 -4.540 -7.430 1.00 85.12 93 GLN A O 1
ATOM 719 N N . ARG A 1 94 ? 8.207 -3.913 -8.525 1.00 89.50 94 ARG A N 1
ATOM 720 C CA . ARG A 1 94 ? 7.536 -3.335 -7.349 1.00 89.50 94 ARG A CA 1
ATOM 721 C C . ARG A 1 94 ? 6.561 -4.340 -6.749 1.00 89.50 94 ARG A C 1
ATOM 723 O O . ARG A 1 94 ? 5.353 -4.110 -6.702 1.00 89.50 94 ARG A O 1
ATOM 730 N N . THR A 1 95 ? 7.103 -5.480 -6.328 1.00 92.31 95 THR A N 1
ATOM 731 C CA . THR A 1 95 ? 6.342 -6.587 -5.730 1.00 92.31 95 THR A CA 1
ATOM 732 C C . THR A 1 95 ? 6.313 -6.490 -4.212 1.00 92.31 95 THR A C 1
ATOM 734 O O . THR A 1 95 ? 7.279 -6.058 -3.578 1.00 92.31 95 THR A O 1
ATOM 737 N N . LEU A 1 96 ? 5.212 -6.945 -3.621 1.00 93.56 96 LEU A N 1
ATOM 738 C CA . LEU A 1 96 ? 5.027 -6.985 -2.179 1.00 93.56 96 LEU A CA 1
ATOM 739 C C . LEU A 1 96 ? 4.621 -8.395 -1.750 1.00 93.56 96 LEU A C 1
ATOM 741 O O . LEU A 1 96 ? 3.490 -8.822 -1.972 1.00 93.56 96 LEU A O 1
ATOM 745 N N . VAL A 1 97 ? 5.535 -9.093 -1.077 1.00 91.94 97 VAL A N 1
ATOM 746 C CA . VAL A 1 97 ? 5.159 -10.194 -0.184 1.00 91.94 97 VAL A CA 1
ATOM 747 C C . VAL A 1 97 ? 4.755 -9.538 1.125 1.00 91.94 97 VAL A C 1
ATOM 749 O O . VAL A 1 97 ? 5.567 -8.847 1.741 1.00 91.94 97 VAL A O 1
ATOM 752 N N . PHE A 1 98 ? 3.484 -9.670 1.504 1.00 94.00 98 PHE A N 1
ATOM 753 C CA . PHE A 1 98 ? 2.951 -8.892 2.615 1.00 94.00 98 PHE A CA 1
ATOM 754 C C . PHE A 1 98 ? 3.661 -9.271 3.928 1.00 94.00 98 PHE A C 1
ATOM 756 O O . PHE A 1 98 ? 3.643 -10.444 4.312 1.00 94.00 98 PHE A O 1
ATOM 763 N N . PRO A 1 99 ? 4.295 -8.315 4.629 1.00 94.94 99 PRO A N 1
ATOM 764 C CA . PRO A 1 99 ? 5.030 -8.623 5.843 1.00 94.94 99 PRO A CA 1
ATOM 765 C C . PRO A 1 99 ? 4.052 -8.898 6.987 1.00 94.94 99 PRO A C 1
ATOM 767 O O . PRO A 1 99 ? 3.201 -8.069 7.283 1.00 94.94 99 PRO A O 1
ATOM 770 N N . LEU A 1 100 ? 4.176 -10.048 7.651 1.00 94.75 100 LEU A N 1
ATOM 771 C CA . LEU A 1 100 ? 3.295 -10.442 8.764 1.00 94.75 100 LEU A CA 1
ATOM 772 C C . LEU A 1 100 ? 4.046 -10.745 10.064 1.00 94.75 100 LEU A C 1
ATOM 774 O O . LEU A 1 100 ? 3.434 -11.170 11.038 1.00 94.75 100 LEU A O 1
ATOM 778 N N . ALA A 1 101 ? 5.363 -10.528 10.101 1.00 95.44 101 ALA A N 1
ATOM 779 C CA . ALA A 1 101 ? 6.167 -10.890 11.265 1.00 95.44 101 ALA A CA 1
ATOM 780 C C . ALA A 1 101 ? 5.863 -10.000 12.478 1.00 95.44 101 ALA A C 1
ATOM 782 O O . ALA A 1 101 ? 5.857 -10.479 13.610 1.00 95.44 101 ALA A O 1
ATOM 783 N N . ARG A 1 102 ? 5.652 -8.695 12.261 1.00 93.81 102 ARG A N 1
ATOM 784 C CA . ARG A 1 102 ? 5.384 -7.722 13.328 1.00 93.81 102 ARG A CA 1
ATOM 785 C C . ARG A 1 102 ? 4.419 -6.646 12.853 1.00 93.81 102 ARG A C 1
ATOM 787 O O . ARG A 1 102 ? 4.459 -6.223 11.699 1.00 93.81 102 ARG A O 1
ATOM 794 N N . THR A 1 103 ? 3.605 -6.140 13.768 1.00 91.75 103 THR A N 1
ATOM 795 C CA . THR A 1 103 ? 2.904 -4.864 13.595 1.00 91.75 103 THR A CA 1
ATOM 796 C C . THR A 1 103 ? 3.793 -3.730 14.102 1.00 91.75 103 THR A C 1
ATOM 798 O O . THR A 1 103 ? 4.438 -3.863 15.139 1.00 91.75 103 THR A O 1
ATOM 801 N N . GLY A 1 104 ? 3.840 -2.616 13.378 1.00 76.62 104 GLY A N 1
ATOM 802 C CA . GLY A 1 104 ? 4.571 -1.418 13.795 1.00 76.62 104 GLY A CA 1
ATOM 803 C C . GLY A 1 104 ? 3.741 -0.502 14.694 1.00 76.62 104 GLY A C 1
ATOM 804 O O . GLY A 1 104 ? 2.550 -0.724 14.898 1.00 76.62 104 GLY A O 1
ATOM 805 N N . ASN A 1 105 ? 4.355 0.587 15.156 1.00 82.81 105 ASN A N 1
ATOM 806 C CA . ASN A 1 105 ? 3.654 1.650 15.874 1.00 82.81 105 ASN A CA 1
ATOM 807 C C . ASN A 1 105 ? 2.762 2.421 14.893 1.00 82.81 105 ASN A C 1
ATOM 809 O O . ASN A 1 105 ? 3.256 3.149 14.032 1.00 82.81 105 ASN A O 1
ATOM 813 N N . PHE A 1 106 ? 1.448 2.244 14.995 1.00 88.19 106 PHE A N 1
ATOM 814 C CA . PHE A 1 106 ? 0.472 3.068 14.289 1.00 88.19 106 PHE A CA 1
ATOM 815 C C . PHE A 1 106 ? -0.644 3.477 15.247 1.00 88.19 106 PHE A C 1
ATOM 817 O O . PHE A 1 106 ? -1.027 2.718 16.135 1.00 88.19 106 PHE A O 1
ATOM 824 N N . VAL A 1 107 ? -1.169 4.685 15.059 1.00 89.50 107 VAL A N 1
ATOM 825 C CA . VAL A 1 107 ? -2.310 5.183 15.828 1.00 89.50 107 VAL A CA 1
ATOM 826 C C . VAL A 1 107 ? -3.577 4.832 15.060 1.00 89.50 107 VAL A C 1
ATOM 828 O O . VAL A 1 107 ? -3.909 5.469 14.063 1.00 89.50 107 VAL A O 1
ATOM 831 N N . GLY A 1 108 ? -4.263 3.776 15.489 1.00 91.06 108 GLY A N 1
ATOM 832 C CA . GLY A 1 108 ? -5.504 3.333 14.865 1.00 91.06 108 GLY A CA 1
ATOM 833 C C . GLY A 1 108 ? -5.920 1.935 15.301 1.00 91.06 108 GLY A C 1
ATOM 834 O O . GLY A 1 108 ? -5.347 1.349 16.216 1.00 91.06 108 GLY A O 1
ATOM 835 N N . ARG A 1 109 ? -6.920 1.386 14.611 1.00 94.06 109 ARG A N 1
ATOM 836 C CA . ARG A 1 109 ? -7.401 0.018 14.812 1.00 94.06 109 ARG A CA 1
ATOM 837 C C . ARG A 1 109 ? -7.453 -0.711 13.477 1.00 94.06 109 ARG A C 1
ATOM 839 O O . ARG A 1 109 ? -8.021 -0.194 12.520 1.00 94.06 109 ARG A O 1
ATOM 846 N N . ILE A 1 110 ? -6.904 -1.920 13.443 1.00 94.00 110 ILE A N 1
ATOM 847 C CA . ILE A 1 110 ? -7.090 -2.862 12.336 1.00 94.00 110 ILE A CA 1
ATOM 848 C C . ILE A 1 110 ? -8.244 -3.794 12.712 1.00 94.00 110 ILE A C 1
ATOM 850 O O . ILE A 1 110 ? -8.303 -4.302 13.832 1.00 94.00 110 ILE A O 1
ATOM 854 N N . SER A 1 111 ? -9.169 -4.006 11.784 1.00 95.12 111 SER A N 1
ATOM 855 C CA . SER A 1 111 ? -10.192 -5.050 11.866 1.00 95.12 111 SER A CA 1
ATOM 856 C C . SER A 1 111 ? -10.243 -5.794 10.538 1.00 95.12 111 SER A C 1
ATOM 858 O O . SER A 1 111 ? -9.816 -5.250 9.521 1.00 95.12 111 SER A O 1
ATOM 860 N N . ASP A 1 112 ? -10.786 -7.012 10.547 1.00 95.38 112 ASP A N 1
ATOM 861 C CA . ASP A 1 112 ? -11.094 -7.763 9.323 1.00 95.38 112 ASP A CA 1
ATOM 862 C C . ASP A 1 112 ? -9.852 -8.057 8.449 1.00 95.38 112 ASP A C 1
ATOM 864 O O . ASP A 1 112 ? -9.920 -8.019 7.220 1.00 95.38 112 ASP A O 1
ATOM 868 N N . LEU A 1 113 ? -8.701 -8.325 9.088 1.00 94.50 113 LEU A N 1
ATOM 869 C CA . LEU A 1 113 ? -7.468 -8.705 8.395 1.00 94.50 113 LEU A CA 1
ATOM 870 C C . LEU A 1 113 ? -7.622 -10.105 7.787 1.00 94.50 113 LEU A C 1
ATOM 872 O O . LEU A 1 113 ? -7.844 -11.074 8.509 1.00 94.50 113 LEU A O 1
ATOM 876 N N . SER A 1 114 ? -7.444 -10.198 6.472 1.00 95.00 114 SER A N 1
ATOM 877 C CA . SER A 1 114 ? -7.386 -11.452 5.722 1.00 95.00 114 SER A CA 1
ATOM 878 C C . SER A 1 114 ? -6.144 -11.463 4.839 1.00 95.00 114 SER A C 1
ATOM 880 O O . SER A 1 114 ? -5.732 -10.415 4.336 1.00 95.00 114 SER A O 1
ATOM 882 N N . VAL A 1 115 ? -5.545 -12.641 4.667 1.00 94.12 115 VAL A N 1
ATOM 883 C CA . VAL A 1 115 ? -4.362 -12.850 3.830 1.00 94.12 115 VAL A CA 1
ATOM 884 C C . VAL A 1 115 ? -4.540 -14.141 3.044 1.00 94.12 115 VAL A C 1
ATOM 886 O O . VAL A 1 115 ? -4.776 -15.197 3.628 1.00 94.12 115 VAL A O 1
ATOM 889 N N . SER A 1 116 ? -4.351 -14.048 1.731 1.00 93.06 116 SER A N 1
ATOM 890 C CA . SER A 1 116 ? -4.378 -15.178 0.804 1.00 93.06 116 SER A CA 1
ATOM 891 C C . SER A 1 116 ? -3.039 -15.273 0.076 1.00 93.06 116 SER A C 1
ATOM 893 O O . SER A 1 116 ? -2.414 -14.259 -0.229 1.00 93.06 116 SER A O 1
ATOM 895 N N . ASN A 1 117 ? -2.595 -16.493 -0.230 1.00 90.31 117 ASN A N 1
ATOM 896 C CA . ASN A 1 117 ? -1.395 -16.747 -1.039 1.00 90.31 117 ASN A CA 1
ATOM 897 C C . ASN A 1 117 ? -1.685 -16.761 -2.554 1.00 90.31 117 ASN A C 1
ATOM 899 O O . ASN A 1 117 ? -0.860 -17.219 -3.341 1.00 90.31 117 ASN A O 1
ATOM 903 N N . TYR A 1 118 ? -2.858 -16.276 -2.955 1.00 88.06 118 TYR A N 1
ATOM 904 C CA . TYR A 1 118 ? -3.283 -16.111 -4.336 1.00 88.06 118 TYR A CA 1
ATOM 905 C C . TYR A 1 118 ? -4.025 -14.783 -4.489 1.00 88.06 118 TYR A C 1
ATOM 907 O O . TYR A 1 118 ? -4.628 -14.276 -3.542 1.00 88.06 118 TYR A O 1
ATOM 915 N N . ALA A 1 119 ? -3.982 -14.229 -5.698 1.00 81.31 119 ALA A N 1
ATOM 916 C CA . ALA A 1 119 ? -4.823 -13.108 -6.080 1.00 81.31 119 ALA A CA 1
ATOM 917 C C . ALA A 1 119 ? -6.233 -13.633 -6.387 1.00 81.31 119 ALA A C 1
ATOM 919 O O . ALA A 1 119 ? -6.411 -14.442 -7.300 1.00 81.31 119 ALA A O 1
ATOM 920 N N . GLU A 1 120 ? -7.235 -13.199 -5.622 1.00 73.12 120 GLU A N 1
ATOM 921 C CA . GLU A 1 120 ? -8.632 -13.354 -6.033 1.00 73.12 120 GLU A CA 1
ATOM 922 C C . GLU A 1 120 ? -8.846 -12.597 -7.352 1.00 73.12 120 GLU A C 1
ATOM 924 O O . GLU A 1 120 ? -8.265 -11.533 -7.559 1.00 73.12 120 GLU A O 1
ATOM 929 N N . LYS A 1 121 ? -9.644 -13.141 -8.276 1.00 59.53 121 LYS A N 1
ATOM 930 C CA . LYS A 1 121 ? -10.020 -12.390 -9.482 1.00 59.53 121 LYS A CA 1
ATOM 931 C C .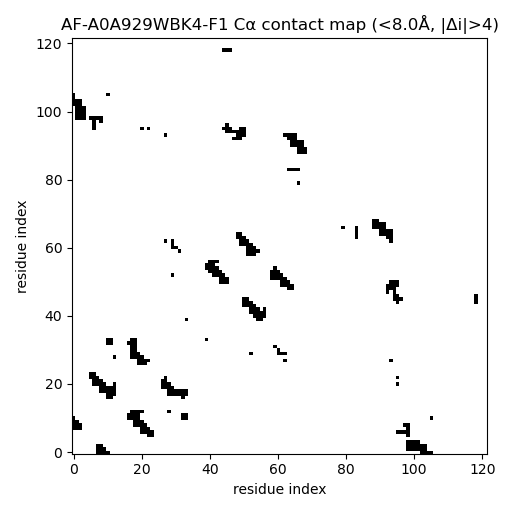 LYS A 1 121 ? -10.840 -11.167 -9.049 1.00 59.53 121 LYS A C 1
ATOM 933 O O . LYS A 1 121 ? -11.903 -11.351 -8.464 1.00 59.53 121 LYS A O 1
ATOM 938 N N . TYR A 1 122 ? -10.318 -9.968 -9.313 1.00 57.31 122 TYR A N 1
ATOM 939 C CA . TYR A 1 122 ? -10.981 -8.676 -9.075 1.00 57.31 122 TYR A CA 1
ATOM 940 C C . TYR A 1 122 ? -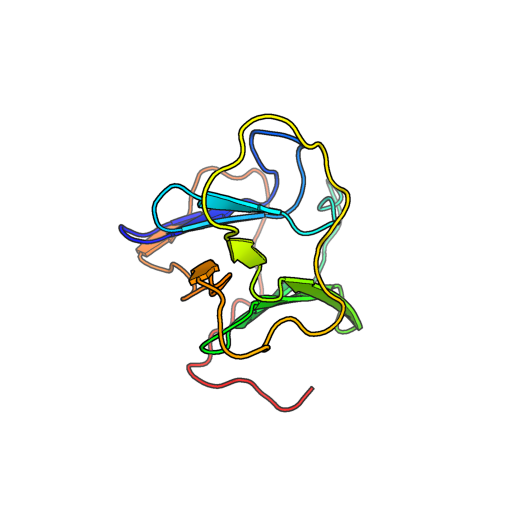12.098 -8.415 -10.079 1.00 57.31 122 TYR A C 1
ATOM 942 O O . TYR A 1 122 ? -11.910 -8.783 -11.262 1.00 57.31 122 TYR A O 1
#

Secondary structure (DSSP, 8-state):
-EE-SSEEEESS-TTTS--EEEETTEEEE-S--PPTT----EEEEE-SS-EEEEETTEEEEEEPPEEE-S--S---S--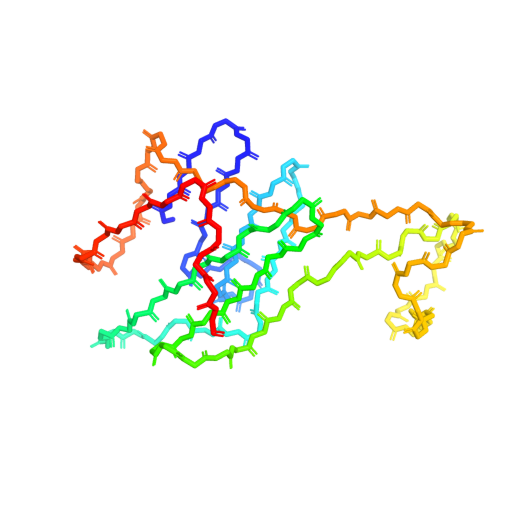--S-TT-TT-EEE--------SEE---SS---S----SSPPP-